Protein AF-A0A6U4L734-F1 (afdb_monomer_lite)

Radius of gyration: 19.61 Å; chains: 1; bounding box: 77×32×52 Å

Sequence (126 aa):
GASGEAACPGTPPRGGAWLSSPGLRALLHFDSSANLFLQLRGRKRFVLAGAAAWARLRLYPALHPAARQARLDVAALLRSAAGPPRADPGGELALSAPVELLPGLDVRHAESREPEPSPQPGPTSR

pLDDT: mean 70.92, std 19.09, range [33.41, 96.25]

Organism: NCBI:txid124430

InterPro domains:
  IPR014710 RmlC-like jelly roll fold [G3DSA:2.60.120.10] (8-92)
  IPR041667 Cupin-like domain 8 [PF13621] (12-61)

Structure (mmCIF, N/CA/C/O backbone):
data_AF-A0A6U4L734-F1
#
_entry.id   AF-A0A6U4L734-F1
#
loop_
_atom_site.group_PDB
_atom_site.id
_atom_site.type_symbol
_atom_site.label_atom_id
_atom_site.label_alt_id
_atom_site.label_comp_id
_atom_site.label_asym_id
_atom_site.label_entity_id
_atom_site.label_seq_id
_atom_site.pdbx_PDB_ins_code
_atom_site.Cartn_x
_atom_site.Cartn_y
_atom_site.Cartn_z
_atom_site.occupancy
_atom_site.B_iso_or_equiv
_atom_site.auth_seq_id
_atom_site.auth_comp_id
_atom_site.auth_asym_id
_atom_site.auth_atom_id
_atom_site.pdbx_PDB_model_num
ATOM 1 N N . GLY A 1 1 ? 42.070 -15.489 13.914 1.00 35.91 1 GLY A N 1
ATOM 2 C CA . GLY A 1 1 ? 41.450 -14.165 13.753 1.00 35.91 1 GLY A CA 1
ATOM 3 C C . GLY A 1 1 ? 40.046 -14.369 13.248 1.00 35.91 1 GLY A C 1
ATOM 4 O O . GLY A 1 1 ? 39.900 -14.882 12.151 1.00 35.91 1 GLY A O 1
ATOM 5 N N . ALA A 1 2 ? 39.044 -14.069 14.069 1.00 38.72 2 ALA A N 1
ATOM 6 C CA . ALA A 1 2 ? 37.647 -14.045 13.657 1.00 38.72 2 ALA A CA 1
ATOM 7 C C . ALA A 1 2 ? 37.260 -12.573 13.510 1.00 38.72 2 ALA A C 1
ATOM 9 O O . ALA A 1 2 ? 37.172 -11.850 14.502 1.00 38.72 2 ALA A O 1
ATOM 10 N N . SER A 1 3 ? 37.121 -12.119 12.270 1.00 43.47 3 SER A N 1
ATOM 11 C CA . SER A 1 3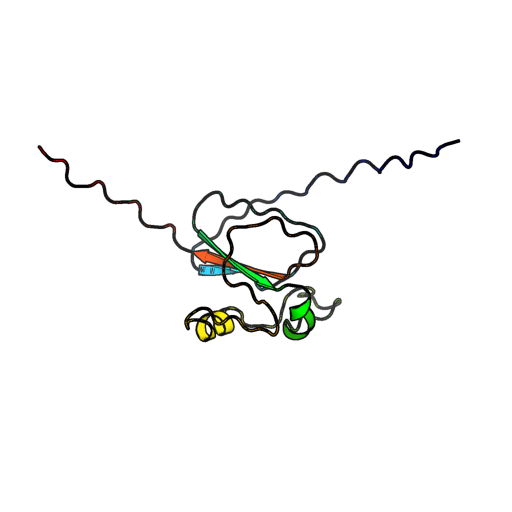 ? 36.613 -10.788 11.961 1.00 43.47 3 SER A CA 1
ATOM 12 C C . SER A 1 3 ? 35.105 -10.818 12.188 1.00 43.47 3 SER A C 1
ATOM 14 O O . SER A 1 3 ? 34.350 -11.254 11.326 1.00 43.47 3 SER A O 1
ATOM 16 N N . GLY A 1 4 ? 34.678 -10.436 13.391 1.00 41.16 4 GLY A N 1
ATOM 17 C CA . GLY A 1 4 ? 33.284 -10.120 13.664 1.00 41.16 4 GLY A CA 1
ATOM 18 C C . GLY A 1 4 ? 32.917 -8.871 12.876 1.00 41.16 4 GLY A C 1
ATOM 19 O O . GLY A 1 4 ? 33.350 -7.772 13.218 1.00 41.16 4 GLY A O 1
ATOM 20 N N . GLU A 1 5 ? 32.168 -9.051 11.795 1.00 45.91 5 GLU A N 1
ATOM 21 C CA . GLU A 1 5 ? 31.581 -7.962 11.026 1.00 45.91 5 GLU A CA 1
ATOM 22 C C . GLU A 1 5 ? 30.516 -7.302 11.910 1.00 45.91 5 GLU A C 1
ATOM 24 O O . GLU A 1 5 ? 29.400 -7.796 12.075 1.00 45.91 5 GLU A O 1
ATOM 29 N N . ALA A 1 6 ? 30.908 -6.229 12.596 1.00 52.97 6 ALA A N 1
ATOM 30 C CA . ALA A 1 6 ? 29.996 -5.425 13.385 1.00 52.97 6 ALA A CA 1
ATOM 31 C C . ALA A 1 6 ? 28.973 -4.795 12.431 1.00 52.97 6 ALA A C 1
ATOM 33 O O . ALA A 1 6 ? 29.315 -3.916 11.639 1.00 52.97 6 ALA A O 1
ATOM 34 N N . ALA A 1 7 ? 27.724 -5.262 12.498 1.00 55.25 7 ALA A N 1
ATOM 35 C CA . ALA A 1 7 ? 26.603 -4.641 11.811 1.00 55.25 7 ALA A CA 1
ATOM 36 C C . ALA A 1 7 ? 26.598 -3.136 12.122 1.00 55.25 7 ALA A C 1
ATOM 38 O O . ALA A 1 7 ? 26.588 -2.737 13.290 1.00 55.25 7 ALA A O 1
ATOM 39 N N . CYS A 1 8 ? 26.635 -2.298 11.082 1.00 52.47 8 CYS A N 1
ATOM 40 C CA . CYS A 1 8 ? 26.505 -0.855 11.243 1.00 52.47 8 CYS A CA 1
ATOM 41 C C . CYS A 1 8 ? 25.243 -0.545 12.071 1.00 52.47 8 CYS A C 1
ATOM 43 O O . CYS A 1 8 ? 24.203 -1.161 11.815 1.00 52.47 8 CYS A O 1
ATOM 45 N N . PRO A 1 9 ? 25.293 0.389 13.043 1.00 54.84 9 PRO A N 1
ATOM 46 C CA . PRO A 1 9 ? 24.130 0.736 13.852 1.00 54.84 9 PRO A CA 1
ATOM 47 C C . PRO A 1 9 ? 22.961 1.111 12.936 1.00 54.84 9 PRO A C 1
ATOM 49 O O . PRO A 1 9 ? 23.049 2.040 12.129 1.00 54.84 9 PRO A O 1
ATOM 52 N N . GLY A 1 10 ? 21.897 0.309 13.025 1.00 65.88 10 GLY A N 1
ATOM 53 C CA . GLY A 1 10 ? 20.744 0.369 12.137 1.00 65.88 10 GLY A CA 1
ATOM 54 C C . GLY A 1 10 ? 20.116 1.755 12.149 1.00 65.88 10 GLY A C 1
ATOM 55 O O . GLY A 1 10 ? 19.918 2.355 13.205 1.00 65.88 10 GLY A O 1
ATOM 56 N N . THR A 1 11 ? 19.812 2.280 10.963 1.00 66.88 11 THR A N 1
ATOM 57 C CA . THR A 1 11 ? 19.075 3.539 10.827 1.00 66.88 11 THR A CA 1
ATOM 58 C C . THR A 1 11 ? 17.797 3.467 11.671 1.00 66.88 11 THR A C 1
ATOM 60 O O . THR A 1 11 ? 17.059 2.486 11.538 1.00 66.88 11 THR A O 1
ATOM 63 N N . PRO A 1 12 ? 17.512 4.462 12.533 1.00 74.06 12 PRO A N 1
ATOM 64 C CA . PRO A 1 12 ? 16.310 4.433 13.353 1.00 74.06 12 PRO A CA 1
ATOM 65 C C . PRO A 1 12 ? 15.062 4.370 12.459 1.00 74.06 12 PRO A C 1
ATOM 67 O O . PRO A 1 12 ? 15.045 4.977 11.379 1.00 74.06 12 PRO A O 1
ATOM 70 N N . PRO A 1 13 ? 14.009 3.646 12.879 1.00 74.50 13 PRO A N 1
ATOM 71 C CA . PRO A 1 13 ? 12.792 3.537 12.093 1.00 74.50 13 PRO A CA 1
ATOM 72 C C . PRO A 1 13 ? 12.177 4.924 11.889 1.00 74.50 13 PRO A C 1
ATOM 74 O O . PRO A 1 13 ? 12.055 5.720 12.821 1.00 74.50 13 PRO A O 1
ATOM 77 N N . ARG A 1 14 ? 11.774 5.218 10.652 1.00 82.06 14 ARG A N 1
ATOM 78 C CA . ARG A 1 14 ? 11.034 6.443 10.339 1.00 82.06 14 ARG A CA 1
ATOM 79 C C . ARG A 1 14 ? 9.561 6.222 10.669 1.00 82.06 14 ARG A C 1
ATOM 81 O O . ARG A 1 14 ? 8.936 5.326 10.109 1.00 82.06 14 ARG A O 1
ATOM 88 N N . GLY A 1 15 ? 9.022 7.032 11.576 1.00 86.25 15 GLY A N 1
ATOM 89 C CA . GLY A 1 15 ? 7.608 7.020 11.953 1.00 86.25 15 GLY A CA 1
ATOM 90 C C . GLY A 1 15 ? 6.816 8.135 11.271 1.00 86.25 15 GLY A C 1
ATOM 91 O O . GLY A 1 15 ? 7.350 9.206 10.990 1.00 86.25 15 GLY A O 1
ATOM 92 N N . GLY A 1 16 ? 5.531 7.885 11.033 1.00 88.50 16 GLY A N 1
ATOM 93 C CA . GLY A 1 16 ? 4.568 8.880 10.573 1.00 88.50 16 GLY A CA 1
ATOM 94 C C . GLY A 1 16 ? 3.220 8.677 11.258 1.00 88.50 16 GLY A C 1
ATOM 95 O O . GLY A 1 16 ? 2.911 7.579 11.722 1.00 88.50 16 GLY A O 1
ATOM 96 N N . ALA A 1 17 ? 2.423 9.741 11.330 1.00 89.44 17 ALA A N 1
ATOM 97 C CA . ALA A 1 17 ? 1.036 9.684 11.771 1.00 89.44 17 ALA A CA 1
ATOM 98 C C . ALA A 1 17 ? 0.131 10.121 10.618 1.00 89.44 17 ALA A C 1
ATOM 100 O O . ALA A 1 17 ? 0.431 11.085 9.914 1.00 89.44 17 ALA A O 1
ATOM 101 N N . TRP A 1 18 ? -0.982 9.413 10.434 1.00 89.62 18 TRP A N 1
ATOM 102 C CA . TRP A 1 18 ? -1.944 9.692 9.373 1.00 89.62 18 TRP A CA 1
ATOM 103 C C . TRP A 1 18 ? -3.333 9.881 9.963 1.00 89.62 18 TRP A C 1
ATOM 105 O O . TRP A 1 18 ? -3.804 9.052 10.740 1.00 89.62 18 TRP A O 1
ATOM 115 N N . LEU A 1 19 ? -3.998 10.953 9.536 1.00 91.81 19 LEU A N 1
ATOM 116 C CA . LEU A 1 19 ? -5.393 11.238 9.839 1.00 91.81 19 LEU A CA 1
ATOM 117 C C . LEU A 1 19 ? -6.171 11.318 8.525 1.00 91.81 19 LEU A C 1
ATOM 119 O O . LEU A 1 19 ? -5.728 11.952 7.571 1.00 91.81 19 LEU A O 1
ATOM 123 N N . SER A 1 20 ? -7.319 10.650 8.459 1.00 89.56 20 SER A N 1
ATOM 124 C CA . SER A 1 20 ? -8.138 10.584 7.247 1.00 89.56 20 SER A CA 1
ATOM 125 C C . SER A 1 20 ? -9.617 10.519 7.585 1.00 89.56 20 SER A C 1
ATOM 127 O O . SER A 1 20 ? -9.981 9.886 8.576 1.00 89.56 20 SER A O 1
ATOM 129 N N . SER A 1 21 ? -10.451 11.073 6.707 1.00 91.81 21 SER A N 1
ATOM 130 C CA . SER A 1 21 ? -11.900 10.865 6.755 1.00 91.81 21 SER A CA 1
ATOM 131 C C . SER A 1 21 ? -12.296 9.510 6.140 1.00 91.81 21 SER A C 1
ATOM 133 O O . SER A 1 21 ? -11.549 8.970 5.312 1.00 91.81 21 SER A O 1
ATOM 135 N N . PRO A 1 22 ? -13.457 8.952 6.519 1.00 87.94 22 PRO A N 1
ATOM 136 C CA . PRO A 1 22 ? -14.052 7.790 5.862 1.00 87.94 22 PRO A CA 1
ATOM 137 C C . PRO A 1 22 ? -14.145 7.976 4.340 1.00 87.94 22 PRO A C 1
ATOM 139 O O . PRO A 1 22 ? -14.394 9.073 3.846 1.00 87.94 22 PRO A O 1
ATOM 142 N N . GLY A 1 23 ? -13.892 6.907 3.583 1.00 82.94 23 GLY A N 1
ATOM 143 C CA . GLY A 1 23 ? -13.884 6.923 2.117 1.00 82.94 23 GLY A CA 1
ATOM 144 C C . GLY A 1 23 ? -12.557 7.348 1.476 1.00 82.94 23 GLY A C 1
ATOM 145 O O . GLY A 1 23 ? -12.383 7.137 0.275 1.00 82.94 23 GLY A O 1
ATOM 146 N N . LEU A 1 24 ? -11.591 7.879 2.242 1.00 88.19 24 LEU A N 1
ATOM 147 C CA . LEU A 1 24 ? -10.259 8.174 1.706 1.00 88.19 24 LEU A CA 1
ATOM 148 C C . LEU A 1 24 ? -9.543 6.879 1.292 1.00 88.19 24 LEU A C 1
ATOM 150 O O . LEU A 1 24 ? -9.518 5.893 2.036 1.00 88.19 24 LEU A O 1
ATOM 154 N N . ARG A 1 25 ? -8.922 6.904 0.109 1.00 88.19 25 ARG A N 1
ATOM 155 C CA . ARG A 1 25 ? -8.212 5.768 -0.485 1.00 88.19 25 ARG A CA 1
ATOM 156 C C . ARG A 1 25 ? -6.792 6.149 -0.876 1.00 88.19 25 ARG A C 1
ATOM 158 O O . ARG A 1 25 ? -6.586 7.122 -1.594 1.00 88.19 25 ARG A O 1
ATOM 165 N N . ALA A 1 26 ? -5.828 5.339 -0.454 1.00 89.50 26 ALA A N 1
ATOM 166 C CA . ALA A 1 26 ? -4.473 5.380 -0.994 1.00 89.50 26 ALA A CA 1
ATOM 167 C C . ALA A 1 26 ? -4.387 4.478 -2.231 1.00 89.50 26 ALA A C 1
ATOM 169 O O . ALA A 1 26 ? -4.902 3.361 -2.207 1.00 89.50 26 ALA A O 1
ATOM 170 N N . LEU A 1 27 ? -3.730 4.924 -3.304 1.00 90.88 27 LEU A N 1
ATOM 171 C CA . LEU A 1 27 ? -3.478 4.068 -4.468 1.00 90.88 27 LEU A CA 1
ATOM 172 C C . LEU A 1 27 ? -2.628 2.854 -4.073 1.00 90.88 27 LEU A C 1
ATOM 174 O O . LEU A 1 27 ? -1.837 2.927 -3.135 1.00 90.88 27 LEU A O 1
ATOM 178 N N . LEU A 1 28 ? -2.802 1.739 -4.780 1.00 90.31 28 LEU A N 1
ATOM 179 C CA . LEU A 1 28 ? -2.004 0.532 -4.572 1.00 90.31 28 LEU A CA 1
ATOM 180 C C . LEU A 1 28 ? -0.540 0.831 -4.913 1.00 90.31 28 LEU A C 1
ATOM 182 O O . LEU A 1 28 ? -0.255 1.234 -6.036 1.00 90.31 28 LEU A O 1
ATOM 186 N N . HIS A 1 29 ? 0.371 0.686 -3.956 1.00 92.06 29 HIS A N 1
ATOM 187 C CA . HIS A 1 29 ? 1.791 1.003 -4.139 1.00 92.06 29 HIS A CA 1
ATOM 188 C C . HIS A 1 29 ? 2.684 0.146 -3.249 1.00 92.06 29 HIS A C 1
ATOM 190 O O . HIS A 1 29 ? 2.205 -0.429 -2.278 1.00 92.06 29 HIS A O 1
ATOM 196 N N . PHE A 1 30 ? 3.973 0.074 -3.567 1.00 91.12 30 PHE A N 1
ATOM 197 C CA . PHE A 1 30 ? 4.965 -0.563 -2.703 1.00 91.12 30 PHE A CA 1
ATOM 198 C C . PHE A 1 30 ? 5.939 0.465 -2.137 1.00 91.12 30 PHE A C 1
ATOM 200 O O . PHE A 1 30 ? 6.203 1.508 -2.744 1.00 91.12 30 PHE A O 1
ATOM 207 N N . ASP A 1 31 ? 6.512 0.134 -0.988 1.00 87.69 31 ASP A N 1
ATOM 208 C CA . ASP A 1 31 ? 7.531 0.941 -0.335 1.00 87.69 31 ASP A CA 1
ATOM 209 C C . ASP A 1 31 ? 8.911 0.313 -0.487 1.00 87.69 31 ASP A C 1
ATOM 211 O O . ASP A 1 31 ? 9.065 -0.900 -0.601 1.00 87.69 31 ASP A O 1
ATOM 215 N N . SER A 1 32 ? 9.943 1.153 -0.472 1.00 85.06 32 SER A N 1
ATOM 216 C CA . SER A 1 32 ? 11.340 0.711 -0.568 1.00 85.06 32 SER A CA 1
ATOM 217 C C . SER A 1 32 ? 11.893 0.157 0.750 1.00 85.06 32 SER A C 1
ATOM 219 O O . SER A 1 32 ? 13.066 -0.195 0.822 1.00 85.06 32 SER A O 1
ATOM 221 N N . SER A 1 33 ? 11.078 0.120 1.803 1.00 82.19 33 SER A N 1
ATOM 222 C CA . SER A 1 33 ? 11.440 -0.371 3.128 1.00 82.19 33 SER A CA 1
ATOM 223 C C . SER A 1 33 ? 10.294 -1.178 3.727 1.00 82.19 33 SER A C 1
ATOM 225 O O . SER A 1 33 ? 9.126 -0.964 3.390 1.00 82.19 33 SER A O 1
ATOM 227 N N . ALA A 1 34 ? 10.623 -2.068 4.662 1.00 82.12 34 ALA A N 1
ATOM 228 C CA . ALA A 1 34 ? 9.623 -2.701 5.512 1.00 82.12 34 ALA A CA 1
ATOM 229 C C . ALA A 1 34 ? 8.825 -1.634 6.279 1.00 82.12 34 ALA A C 1
ATOM 231 O O . ALA A 1 34 ? 9.354 -0.577 6.635 1.00 82.12 34 ALA A O 1
ATOM 232 N N . ASN A 1 35 ? 7.542 -1.904 6.512 1.00 82.06 35 ASN A N 1
ATOM 233 C CA . ASN A 1 35 ? 6.635 -0.975 7.170 1.00 82.06 35 ASN A CA 1
ATOM 234 C C . ASN A 1 35 ? 5.762 -1.701 8.191 1.00 82.06 35 ASN A C 1
ATOM 236 O O . ASN A 1 35 ? 5.149 -2.714 7.871 1.00 82.06 35 ASN A O 1
ATOM 240 N N . LEU A 1 36 ? 5.629 -1.114 9.379 1.00 84.00 36 LEU A N 1
ATOM 241 C CA . LEU A 1 36 ? 4.644 -1.508 10.382 1.00 84.00 36 LEU A CA 1
ATOM 242 C C . LEU A 1 36 ? 3.510 -0.476 10.387 1.00 84.00 36 LEU A C 1
ATOM 244 O O . LEU A 1 36 ? 3.769 0.724 10.472 1.00 84.00 36 LEU A O 1
ATOM 248 N N . PHE A 1 37 ? 2.258 -0.930 10.296 1.00 85.44 37 PHE A N 1
ATOM 249 C CA . PHE A 1 37 ? 1.088 -0.054 10.365 1.00 85.44 37 PHE A CA 1
ATOM 250 C C . PHE A 1 37 ? 0.295 -0.322 11.643 1.00 85.44 37 PHE A C 1
ATOM 252 O O . PHE A 1 37 ? -0.219 -1.420 11.838 1.00 85.44 37 PHE A O 1
ATOM 259 N N . LEU A 1 38 ? 0.156 0.705 12.482 1.00 86.12 38 LEU A N 1
ATOM 260 C CA . LEU A 1 38 ? -0.634 0.652 13.708 1.00 86.12 38 LEU A CA 1
ATOM 261 C C . LEU A 1 38 ? -1.916 1.478 13.542 1.00 86.12 38 LEU A C 1
ATOM 263 O O . LEU A 1 38 ? -1.865 2.697 13.377 1.00 86.12 38 LEU A O 1
ATOM 267 N N . GLN A 1 39 ? -3.076 0.820 13.596 1.00 87.25 39 GLN A N 1
ATOM 268 C CA . GLN A 1 39 ? -4.374 1.497 13.560 1.00 87.25 39 GLN A CA 1
ATOM 269 C C . GLN A 1 39 ? -4.770 1.948 14.969 1.00 87.25 39 GLN A C 1
ATOM 271 O O . GLN A 1 39 ? -5.096 1.119 15.812 1.00 87.25 39 GLN A O 1
ATOM 276 N N . LEU A 1 40 ? -4.788 3.261 15.211 1.00 87.25 40 LEU A N 1
ATOM 277 C CA . LEU A 1 40 ? -5.167 3.815 16.519 1.00 87.25 40 LEU A CA 1
ATOM 278 C C . LEU A 1 40 ? -6.687 3.980 16.688 1.00 87.25 40 LEU A C 1
ATOM 280 O O . LEU A 1 40 ? -7.217 3.738 17.767 1.00 87.25 40 LEU A O 1
ATOM 284 N N . ARG A 1 41 ? -7.405 4.409 15.637 1.00 87.06 41 ARG A N 1
ATOM 285 C CA . ARG A 1 41 ? -8.863 4.647 15.679 1.00 87.06 41 ARG A CA 1
ATOM 286 C C . ARG A 1 41 ? -9.522 4.486 14.311 1.00 87.06 41 ARG A C 1
ATOM 288 O O . ARG A 1 41 ? -8.960 4.938 13.322 1.00 87.06 41 ARG A O 1
ATOM 295 N N . GLY A 1 42 ? -10.731 3.926 14.258 1.00 86.94 42 GLY A N 1
ATOM 296 C CA . GLY A 1 42 ? -11.470 3.696 13.009 1.00 86.94 42 GLY A CA 1
ATOM 297 C C . GLY A 1 42 ? -11.068 2.389 12.325 1.00 86.94 42 GLY A C 1
ATOM 298 O O . GLY A 1 42 ? -10.376 1.561 12.917 1.00 86.94 42 GLY A O 1
ATOM 299 N N . ARG A 1 43 ? -11.516 2.186 11.083 1.00 84.50 43 ARG A N 1
ATOM 300 C CA . ARG A 1 43 ? -11.259 0.953 10.325 1.00 84.50 43 ARG A CA 1
ATOM 301 C C . ARG A 1 43 ? -10.516 1.263 9.038 1.00 84.50 43 ARG A C 1
ATOM 303 O O . ARG A 1 43 ? -10.809 2.250 8.367 1.00 84.50 43 ARG A O 1
ATOM 310 N N . LYS A 1 44 ? -9.594 0.381 8.662 1.00 82.19 44 LYS A N 1
ATOM 311 C CA . LYS A 1 44 ? -8.904 0.450 7.376 1.00 82.19 44 LYS A CA 1
ATOM 312 C C . LYS A 1 44 ? -8.930 -0.914 6.707 1.00 82.19 44 LYS A C 1
ATOM 314 O O . LYS A 1 44 ? -8.578 -1.910 7.332 1.00 82.19 44 LYS A O 1
ATOM 319 N N . ARG A 1 45 ? -9.375 -0.975 5.453 1.00 82.56 45 ARG A N 1
ATOM 320 C CA . ARG A 1 45 ? -9.266 -2.180 4.624 1.00 82.56 45 ARG A CA 1
ATOM 321 C C . ARG A 1 45 ? -7.952 -2.112 3.864 1.00 82.56 45 ARG A C 1
ATOM 323 O O . ARG A 1 45 ? -7.764 -1.187 3.077 1.00 82.56 45 ARG A O 1
ATOM 330 N N . PHE A 1 46 ? -7.092 -3.102 4.073 1.00 82.69 46 PHE A N 1
ATOM 331 C CA . PHE A 1 46 ? -5.891 -3.298 3.272 1.00 82.69 46 PHE A CA 1
ATOM 332 C C . PHE A 1 46 ? -6.134 -4.334 2.174 1.00 82.69 46 PHE A C 1
ATOM 334 O O . PHE A 1 46 ? -6.810 -5.339 2.396 1.00 82.69 46 PHE A O 1
ATOM 341 N N . VAL A 1 47 ? -5.584 -4.075 0.991 1.00 82.44 47 VAL A N 1
ATOM 342 C CA . VAL A 1 47 ? -5.421 -5.074 -0.071 1.00 82.44 47 VAL A CA 1
ATOM 343 C C . VAL A 1 47 ? -3.932 -5.222 -0.296 1.00 82.44 47 VAL A C 1
ATOM 345 O O . VAL A 1 47 ? -3.264 -4.217 -0.556 1.00 82.44 47 VAL A O 1
ATOM 348 N N . LEU A 1 48 ? -3.442 -6.450 -0.164 1.00 82.25 48 LEU A N 1
ATOM 349 C CA . LEU A 1 48 ? -2.040 -6.792 -0.334 1.00 82.25 48 LEU A CA 1
ATOM 350 C C . LEU A 1 48 ? -1.895 -7.660 -1.578 1.00 82.25 48 LEU A C 1
ATOM 352 O O . LEU A 1 48 ? -2.725 -8.528 -1.851 1.00 82.25 48 LEU A O 1
ATOM 356 N N . ALA A 1 49 ? -0.850 -7.390 -2.346 1.00 80.62 49 ALA A N 1
ATOM 357 C CA . ALA A 1 49 ? -0.477 -8.187 -3.497 1.00 80.62 49 ALA A CA 1
ATOM 358 C C . ALA A 1 49 ? 0.973 -8.630 -3.324 1.00 80.62 49 ALA A C 1
ATOM 360 O O . ALA A 1 49 ? 1.867 -7.785 -3.235 1.00 80.62 49 ALA A O 1
ATOM 361 N N . GLY A 1 50 ? 1.176 -9.947 -3.289 1.00 79.88 50 GLY A N 1
ATOM 362 C CA . GLY A 1 50 ? 2.508 -10.531 -3.212 1.00 79.88 50 GLY A CA 1
ATOM 363 C C . GLY A 1 50 ? 3.282 -10.386 -4.524 1.00 79.88 50 GLY A C 1
ATOM 364 O O . GLY A 1 50 ? 2.731 -10.037 -5.576 1.00 79.88 50 GLY A O 1
ATOM 365 N N . ALA A 1 51 ? 4.571 -10.724 -4.484 1.00 78.94 51 ALA A N 1
ATOM 366 C CA . ALA A 1 51 ? 5.491 -10.578 -5.614 1.00 78.94 51 ALA A CA 1
ATOM 367 C C . ALA A 1 51 ? 5.019 -11.277 -6.908 1.00 78.94 51 ALA A C 1
ATOM 369 O O . ALA A 1 51 ? 5.245 -10.765 -8.004 1.00 78.94 51 ALA A O 1
ATOM 370 N N . ALA A 1 52 ? 4.298 -12.400 -6.808 1.00 80.75 52 ALA A N 1
ATOM 371 C CA . ALA A 1 52 ? 3.750 -13.107 -7.971 1.00 80.75 52 ALA A CA 1
ATOM 372 C C . ALA A 1 52 ? 2.760 -12.253 -8.793 1.00 80.75 52 ALA A C 1
ATOM 374 O O . ALA A 1 52 ? 2.611 -12.443 -10.000 1.00 80.75 52 ALA A O 1
ATOM 375 N N . ALA A 1 53 ? 2.106 -11.272 -8.167 1.00 79.56 53 ALA A N 1
ATOM 376 C CA . ALA A 1 53 ? 1.176 -10.375 -8.840 1.00 79.56 53 ALA A CA 1
ATOM 377 C C . ALA A 1 53 ? 1.870 -9.192 -9.541 1.00 79.56 53 ALA A C 1
ATOM 379 O O . ALA A 1 53 ? 1.204 -8.467 -10.280 1.00 79.56 53 ALA A O 1
ATOM 380 N N . TRP A 1 54 ? 3.185 -8.995 -9.372 1.00 82.56 54 TRP A N 1
ATOM 381 C CA . TRP A 1 54 ? 3.910 -7.788 -9.798 1.00 82.56 54 TRP A CA 1
ATOM 382 C C . TRP A 1 54 ? 3.649 -7.377 -11.252 1.00 82.56 54 TRP A C 1
ATOM 384 O O . TRP A 1 54 ? 3.304 -6.228 -11.537 1.00 82.56 54 TRP A O 1
ATOM 394 N N . ALA A 1 55 ? 3.716 -8.335 -12.182 1.00 84.56 55 ALA A N 1
ATOM 395 C CA . ALA A 1 55 ? 3.466 -8.087 -13.603 1.00 84.56 55 ALA A CA 1
ATOM 396 C C . ALA A 1 55 ? 2.018 -7.633 -13.894 1.00 84.56 55 ALA A C 1
ATOM 398 O O . ALA A 1 55 ? 1.774 -6.866 -14.832 1.00 84.56 55 ALA A O 1
ATOM 399 N N . ARG A 1 56 ? 1.053 -8.075 -13.076 1.00 83.94 56 ARG A N 1
ATOM 400 C CA . ARG A 1 56 ? -0.382 -7.760 -13.195 1.00 83.94 56 ARG A CA 1
ATOM 401 C C . ARG A 1 56 ? -0.734 -6.403 -12.582 1.00 83.94 56 ARG A C 1
ATOM 403 O O . ARG A 1 56 ? -1.745 -5.822 -12.963 1.00 83.94 56 ARG A O 1
ATOM 410 N N . LEU A 1 57 ? 0.106 -5.868 -11.693 1.00 84.12 57 LEU A N 1
ATOM 411 C CA . LEU A 1 57 ? -0.115 -4.575 -11.033 1.00 84.12 57 LEU A CA 1
ATOM 412 C C . LEU A 1 57 ? 0.091 -3.371 -11.955 1.00 84.12 57 LEU A C 1
ATOM 414 O O . LEU A 1 57 ? -0.395 -2.281 -11.652 1.00 84.12 57 LEU A O 1
ATOM 418 N N . ARG A 1 58 ? 0.783 -3.559 -13.089 1.00 90.62 58 ARG A N 1
ATOM 419 C CA . ARG A 1 58 ? 1.020 -2.508 -14.095 1.00 90.62 58 ARG A CA 1
ATOM 420 C C . ARG A 1 58 ? 1.540 -1.217 -13.445 1.00 90.62 58 ARG A C 1
ATOM 422 O O . ARG A 1 58 ? 0.946 -0.154 -13.616 1.00 90.62 58 ARG A O 1
ATOM 429 N N . LEU A 1 59 ? 2.609 -1.325 -12.656 1.00 91.38 59 LEU A N 1
ATOM 430 C CA . LEU A 1 59 ? 3.216 -0.174 -11.987 1.00 91.38 59 LEU A CA 1
ATOM 431 C C . LEU A 1 59 ? 3.692 0.869 -13.007 1.00 91.38 59 LEU A C 1
ATOM 433 O O . LEU A 1 59 ? 4.058 0.530 -14.137 1.00 91.38 59 LEU A O 1
ATOM 437 N N . TYR A 1 60 ? 3.706 2.139 -12.611 1.00 95.19 60 TYR A N 1
ATOM 438 C CA . TYR A 1 60 ? 4.351 3.169 -13.420 1.00 95.19 60 TYR A CA 1
ATOM 439 C C . TYR A 1 60 ? 5.866 2.918 -13.556 1.00 95.19 60 TYR A C 1
ATOM 441 O O . TYR A 1 60 ? 6.480 2.402 -12.615 1.00 95.19 60 TYR A O 1
ATOM 449 N N . PRO A 1 61 ? 6.489 3.313 -14.687 1.00 94.50 61 PRO A N 1
ATOM 450 C CA . PRO A 1 61 ? 7.940 3.247 -14.859 1.00 94.50 61 PRO A CA 1
ATOM 451 C C . PRO A 1 61 ? 8.695 3.988 -13.750 1.00 94.50 61 PRO A C 1
ATOM 453 O O . PRO A 1 61 ? 8.190 4.962 -13.195 1.00 94.50 61 PRO A O 1
ATOM 456 N N . ALA A 1 62 ? 9.933 3.577 -13.474 1.00 93.25 62 ALA A N 1
ATOM 457 C CA . ALA A 1 62 ? 10.728 4.107 -12.361 1.00 93.25 62 ALA A CA 1
ATOM 458 C C . ALA A 1 62 ? 10.975 5.628 -12.418 1.00 93.25 62 ALA A C 1
ATOM 460 O O . ALA A 1 62 ? 11.099 6.258 -11.374 1.00 93.25 62 ALA A O 1
ATOM 461 N N . LEU A 1 63 ? 11.017 6.217 -13.619 1.00 95.31 63 LEU A N 1
ATOM 462 C CA . LEU A 1 63 ? 11.222 7.659 -13.820 1.00 95.31 63 LEU A CA 1
ATOM 463 C C . LEU A 1 63 ? 9.917 8.475 -13.815 1.00 95.31 63 LEU A C 1
ATOM 465 O O . LEU A 1 63 ? 9.947 9.694 -13.953 1.00 95.31 63 LEU A O 1
ATOM 469 N N . HIS A 1 64 ? 8.762 7.822 -13.695 1.00 96.25 64 HIS A N 1
ATOM 470 C CA . HIS A 1 64 ? 7.472 8.502 -13.670 1.00 96.25 64 HIS A CA 1
ATOM 471 C C . HIS A 1 64 ? 7.216 9.137 -12.287 1.00 96.25 64 HIS A C 1
ATOM 473 O O . HIS A 1 64 ? 7.565 8.527 -11.277 1.00 96.25 64 HIS A O 1
ATOM 479 N N . PRO A 1 65 ? 6.526 10.290 -12.180 1.00 96.00 65 PRO A N 1
ATOM 480 C CA . PRO A 1 65 ? 6.208 10.906 -10.882 1.00 96.00 65 PRO A CA 1
ATOM 481 C C . PRO A 1 65 ? 5.419 9.994 -9.929 1.00 96.00 65 PRO A C 1
ATOM 483 O O . PRO A 1 65 ? 5.584 10.047 -8.715 1.00 96.00 65 PRO A O 1
ATOM 486 N N . ALA A 1 66 ? 4.581 9.122 -10.490 1.00 94.69 66 ALA A N 1
ATOM 487 C CA . A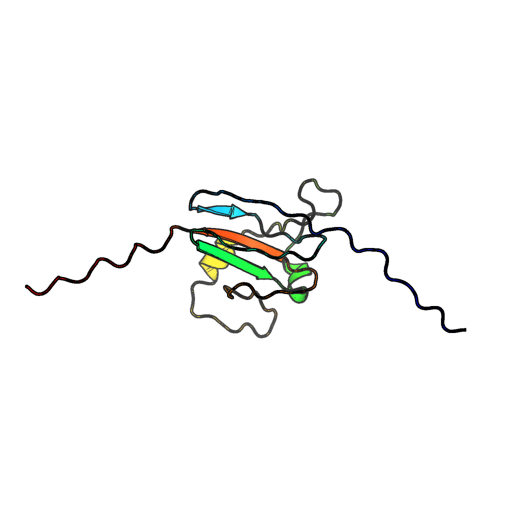LA A 1 66 ? 3.832 8.094 -9.765 1.00 94.69 66 ALA A CA 1
ATOM 488 C C . ALA A 1 66 ? 4.562 6.736 -9.699 1.00 94.69 66 ALA A C 1
ATOM 490 O O . ALA A 1 66 ? 3.918 5.693 -9.569 1.00 94.69 66 ALA A O 1
ATOM 491 N N . ALA A 1 67 ? 5.892 6.713 -9.841 1.00 93.56 67 ALA A N 1
ATOM 492 C CA . ALA A 1 67 ? 6.682 5.496 -9.694 1.00 93.56 67 ALA A CA 1
ATOM 493 C C . ALA A 1 67 ? 6.304 4.758 -8.402 1.00 93.56 67 ALA A C 1
ATOM 495 O O . ALA A 1 67 ? 6.056 5.374 -7.361 1.00 93.56 67 ALA A O 1
ATOM 496 N N . ARG A 1 68 ? 6.287 3.422 -8.483 1.00 92.94 68 ARG A N 1
ATOM 497 C CA . ARG A 1 68 ? 5.858 2.496 -7.417 1.00 92.94 68 ARG A CA 1
ATOM 498 C C . ARG A 1 68 ? 4.354 2.424 -7.158 1.00 92.94 68 ARG A C 1
ATOM 500 O O . ARG A 1 68 ? 3.937 1.568 -6.385 1.00 92.94 68 ARG A O 1
ATOM 507 N N . GLN A 1 69 ? 3.540 3.244 -7.821 1.00 94.25 69 GLN A N 1
ATOM 508 C CA . GLN A 1 69 ? 2.083 3.117 -7.793 1.00 94.25 69 GLN A CA 1
ATOM 509 C C . GLN A 1 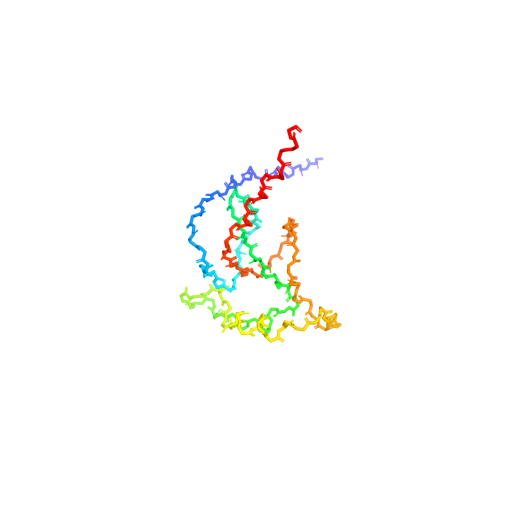69 ? 1.595 2.223 -8.939 1.00 94.25 69 GLN A C 1
ATOM 511 O O . GLN A 1 69 ? 2.109 2.278 -10.059 1.00 94.25 69 GLN A O 1
ATOM 516 N N . ALA A 1 70 ? 0.589 1.403 -8.658 1.00 91.69 70 ALA A N 1
ATOM 517 C CA . ALA A 1 70 ? -0.127 0.601 -9.633 1.00 91.69 70 ALA A CA 1
ATOM 518 C C . ALA A 1 70 ? -1.094 1.466 -10.438 1.00 91.69 70 ALA A C 1
ATOM 520 O O . ALA A 1 70 ? -1.742 2.369 -9.910 1.00 91.69 70 ALA A O 1
ATOM 521 N N . ARG A 1 71 ? -1.245 1.132 -11.720 1.00 90.69 71 ARG A N 1
ATOM 522 C CA . ARG A 1 71 ? -2.245 1.748 -12.608 1.00 90.69 71 ARG A CA 1
ATOM 523 C C . ARG A 1 71 ? -3.629 1.100 -12.488 1.00 90.69 71 ARG A C 1
ATOM 525 O O . ARG A 1 71 ? -4.544 1.468 -13.217 1.00 90.69 71 ARG A O 1
ATOM 532 N N . LEU A 1 72 ? -3.768 0.106 -11.61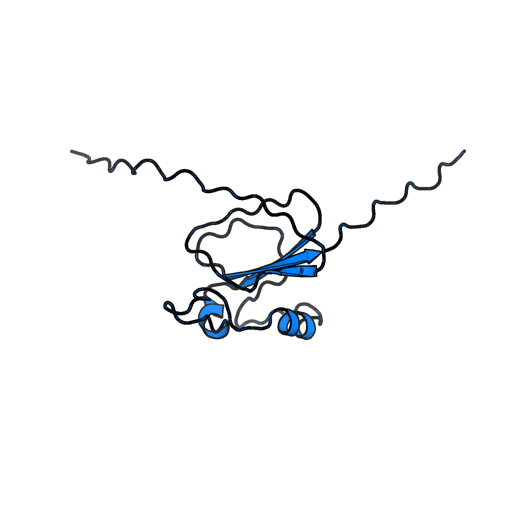4 1.00 84.94 72 LEU A N 1
ATOM 533 C CA . LEU A 1 72 ? -4.983 -0.677 -11.430 1.00 84.94 72 LEU A CA 1
ATOM 534 C C . LEU A 1 72 ? -6.030 0.084 -10.602 1.00 84.94 72 LEU A C 1
ATOM 536 O O . LEU A 1 72 ? -5.723 0.582 -9.518 1.00 84.94 72 LEU A O 1
ATOM 540 N N . ASP A 1 73 ? -7.288 0.081 -11.054 1.00 82.44 73 ASP A N 1
ATOM 541 C CA . ASP A 1 73 ? -8.423 0.479 -10.213 1.00 82.44 73 ASP A CA 1
ATOM 542 C C . ASP A 1 73 ? -8.779 -0.662 -9.246 1.00 82.44 73 ASP A C 1
ATOM 544 O O . ASP A 1 73 ? -9.556 -1.571 -9.551 1.00 82.44 73 ASP A O 1
ATOM 548 N N . VAL A 1 74 ? -8.203 -0.604 -8.045 1.00 80.19 74 VAL A N 1
ATOM 549 C CA . VAL A 1 74 ? -8.487 -1.57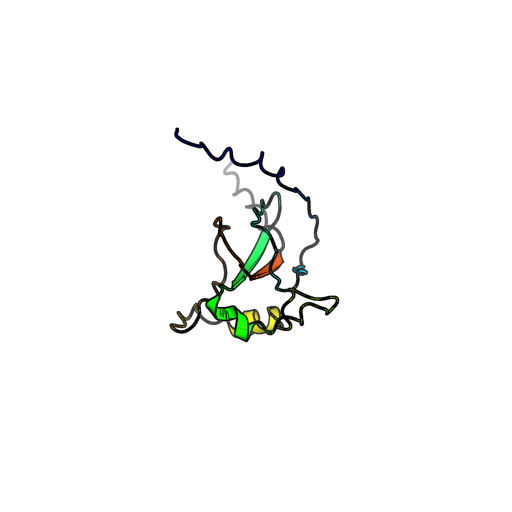3 -6.978 1.00 80.19 74 VAL A CA 1
ATOM 550 C C . VAL A 1 74 ? -9.955 -1.549 -6.569 1.00 80.19 74 VAL A C 1
ATOM 552 O O . VAL A 1 74 ? -10.507 -2.591 -6.232 1.00 80.19 74 VAL A O 1
ATOM 555 N N . ALA A 1 75 ? -10.630 -0.401 -6.623 1.00 75.25 75 ALA A N 1
ATOM 556 C CA . ALA A 1 75 ? -12.032 -0.345 -6.241 1.00 75.25 75 ALA A CA 1
ATOM 557 C C . ALA A 1 75 ? -12.903 -1.135 -7.227 1.00 75.25 75 ALA A C 1
ATOM 559 O O . ALA A 1 75 ? -13.820 -1.835 -6.798 1.00 75.25 75 ALA A O 1
ATOM 560 N N . ALA A 1 76 ? -12.601 -1.074 -8.527 1.00 73.19 76 ALA A N 1
ATOM 561 C CA . ALA A 1 76 ? -13.244 -1.927 -9.527 1.00 73.19 76 ALA A CA 1
ATOM 562 C C . ALA A 1 76 ? -12.965 -3.415 -9.284 1.00 73.19 76 ALA A C 1
ATOM 564 O O . ALA A 1 76 ? -13.891 -4.228 -9.354 1.00 73.19 76 ALA A O 1
ATOM 565 N N . LEU A 1 77 ? -11.724 -3.763 -8.932 1.00 72.50 77 LEU A N 1
ATOM 566 C CA . LEU A 1 77 ? -11.346 -5.137 -8.603 1.00 72.50 77 LEU A CA 1
ATOM 567 C C . LEU A 1 77 ? -12.141 -5.665 -7.401 1.00 72.50 77 LEU A C 1
ATOM 569 O O . LEU A 1 77 ? -12.730 -6.738 -7.471 1.00 72.50 77 LEU A O 1
ATOM 573 N N . LEU A 1 78 ? -12.227 -4.877 -6.327 1.00 72.69 78 LEU A N 1
ATOM 574 C CA . LEU A 1 78 ? -12.963 -5.232 -5.113 1.00 72.69 78 LEU A CA 1
ATOM 575 C C . LEU A 1 78 ? -14.467 -5.374 -5.351 1.00 72.69 78 LEU A C 1
ATOM 577 O O . LEU A 1 78 ? -15.085 -6.266 -4.776 1.00 72.69 78 LEU A O 1
ATOM 581 N N . ARG A 1 79 ? -15.058 -4.517 -6.196 1.00 71.25 79 ARG A N 1
ATOM 582 C CA . ARG A 1 79 ? -16.470 -4.638 -6.596 1.00 71.25 79 ARG A CA 1
ATOM 583 C C . ARG A 1 79 ? -16.721 -5.926 -7.378 1.00 71.25 79 ARG A C 1
ATOM 585 O O . ARG A 1 79 ? -17.734 -6.577 -7.159 1.00 71.25 79 ARG A O 1
ATOM 592 N N . SER A 1 80 ? -15.787 -6.305 -8.247 1.00 60.78 80 SER A N 1
ATOM 593 C CA . SER A 1 80 ? -15.883 -7.522 -9.065 1.00 60.78 80 SER A CA 1
ATOM 594 C C . SER A 1 80 ? -15.633 -8.799 -8.251 1.00 60.78 80 SER A C 1
ATOM 596 O O . SER A 1 80 ? -16.183 -9.850 -8.562 1.00 60.78 80 SER A O 1
ATOM 598 N N . ALA A 1 81 ? -14.831 -8.706 -7.188 1.00 58.66 81 ALA A N 1
ATOM 599 C CA . ALA A 1 81 ? -14.498 -9.809 -6.289 1.00 58.66 81 ALA A CA 1
ATOM 600 C C . ALA A 1 81 ? -15.542 -10.060 -5.184 1.00 58.66 81 ALA A C 1
ATOM 602 O O . ALA A 1 81 ? -15.361 -10.981 -4.398 1.00 58.66 81 ALA A O 1
ATOM 603 N N . ALA A 1 82 ? -16.630 -9.284 -5.109 1.00 51.97 82 ALA A N 1
ATOM 604 C CA . ALA A 1 82 ? -17.658 -9.384 -4.064 1.00 51.97 82 ALA A CA 1
ATOM 605 C C . ALA A 1 82 ? -18.545 -10.657 -4.124 1.00 51.97 82 ALA A C 1
ATOM 607 O O . ALA A 1 82 ? -19.586 -10.712 -3.471 1.00 51.97 82 ALA A O 1
ATOM 608 N N . GLY A 1 83 ? -18.139 -11.685 -4.878 1.00 48.28 83 GLY A N 1
ATOM 609 C CA . GLY A 1 83 ? -18.612 -13.059 -4.683 1.00 48.28 83 GLY A CA 1
ATOM 610 C C . GLY A 1 83 ? -17.939 -13.720 -3.465 1.00 48.28 83 GLY A C 1
ATOM 611 O O . GLY A 1 83 ? -17.042 -13.122 -2.868 1.00 48.28 83 GLY A O 1
ATOM 612 N N . PRO A 1 84 ? -18.338 -14.944 -3.062 1.00 41.09 84 PRO A N 1
ATOM 613 C CA . PRO A 1 84 ? -17.636 -15.672 -2.002 1.00 41.09 84 PRO A CA 1
ATOM 614 C C . PRO A 1 84 ? -16.140 -15.790 -2.343 1.00 41.09 84 PRO A C 1
ATOM 616 O O . PRO A 1 84 ? -15.816 -15.872 -3.534 1.00 41.09 84 PRO A O 1
ATOM 619 N N . PRO A 1 85 ? -15.232 -15.795 -1.343 1.00 44.69 85 PRO A N 1
ATOM 620 C CA . PRO A 1 85 ? -13.794 -15.857 -1.580 1.00 44.69 85 PRO A CA 1
ATOM 621 C C . PRO A 1 85 ? -13.480 -17.098 -2.415 1.00 44.69 85 PRO A C 1
ATOM 623 O O . PRO A 1 85 ? -13.522 -18.227 -1.933 1.00 44.69 85 PRO A O 1
ATOM 626 N N . ARG A 1 86 ? -13.215 -16.892 -3.706 1.00 42.81 86 ARG A N 1
ATOM 627 C CA . ARG A 1 86 ? -12.695 -17.940 -4.571 1.00 42.81 86 ARG A CA 1
ATOM 628 C C . ARG A 1 86 ? -11.206 -18.010 -4.298 1.00 42.81 86 ARG A C 1
ATOM 630 O O . ARG A 1 86 ? -10.492 -17.043 -4.549 1.00 42.81 86 ARG A O 1
ATOM 637 N N . ALA A 1 87 ? -10.762 -19.151 -3.783 1.00 38.44 87 ALA A N 1
ATOM 638 C CA . ALA A 1 87 ? -9.370 -19.542 -3.882 1.00 38.44 87 ALA A CA 1
ATOM 639 C C . ALA A 1 87 ? -9.029 -19.580 -5.378 1.00 38.44 87 ALA A C 1
ATOM 641 O O . ALA A 1 87 ? -9.460 -20.483 -6.091 1.00 38.44 87 ALA A O 1
ATOM 642 N N . ASP A 1 88 ? -8.361 -18.543 -5.874 1.00 38.94 88 ASP A N 1
ATOM 643 C CA . ASP A 1 88 ? -7.758 -18.563 -7.199 1.00 38.94 88 ASP A CA 1
ATOM 644 C C . ASP A 1 88 ? -6.415 -19.296 -7.049 1.00 38.94 88 ASP A C 1
ATOM 646 O O . ASP A 1 88 ? -5.521 -18.771 -6.379 1.00 38.94 88 ASP A O 1
ATOM 650 N N . PRO A 1 89 ? -6.243 -20.509 -7.608 1.00 38.94 89 PRO A N 1
ATOM 651 C CA . PRO A 1 89 ? -4.999 -21.268 -7.475 1.00 38.94 89 PRO A CA 1
ATOM 652 C C . PRO A 1 89 ? -3.809 -20.621 -8.217 1.00 38.94 89 PRO A C 1
ATOM 654 O O . PRO A 1 89 ? -2.714 -21.175 -8.199 1.00 38.94 89 PRO A O 1
ATOM 657 N N . GLY A 1 90 ? -4.001 -19.466 -8.876 1.00 39.66 90 GLY A N 1
ATOM 658 C CA . GLY A 1 90 ? -3.021 -18.833 -9.766 1.00 39.66 90 GLY A CA 1
ATOM 659 C C . GLY A 1 90 ? -2.443 -17.472 -9.348 1.00 39.66 90 GLY A C 1
ATOM 660 O O . GLY A 1 90 ? -1.785 -16.835 -10.172 1.00 39.66 90 GLY A O 1
ATOM 661 N N . GLY A 1 91 ? -2.656 -16.977 -8.128 1.00 40.91 91 GLY A N 1
ATOM 662 C CA . GLY A 1 91 ? -1.997 -15.738 -7.691 1.00 40.91 91 GLY A CA 1
ATOM 663 C C . GLY A 1 91 ? -2.778 -14.991 -6.628 1.00 40.91 91 GLY A C 1
ATOM 664 O O . GLY A 1 91 ? -3.714 -14.254 -6.928 1.00 40.91 91 GLY A O 1
ATOM 665 N N . GLU A 1 92 ? -2.357 -15.185 -5.389 1.00 41.75 92 GLU A N 1
ATOM 666 C CA . GLU A 1 92 ? -2.988 -14.678 -4.182 1.00 41.75 92 GLU A CA 1
ATOM 667 C C . GLU A 1 92 ? -3.019 -13.142 -4.150 1.00 41.75 92 GLU A C 1
ATOM 669 O O . GLU A 1 92 ? -2.026 -12.460 -3.891 1.00 41.75 92 GLU A O 1
ATOM 674 N N . LEU A 1 93 ? -4.195 -12.585 -4.433 1.00 45.12 93 LEU A N 1
ATOM 675 C CA . LEU A 1 93 ? -4.554 -11.231 -4.040 1.00 45.12 93 LEU A CA 1
ATOM 676 C C . LEU A 1 93 ? -5.346 -11.371 -2.737 1.00 45.12 93 LEU A C 1
ATOM 678 O O . LEU A 1 93 ? -6.574 -11.471 -2.751 1.00 45.12 93 LEU A O 1
ATOM 682 N N . ALA A 1 94 ? -4.625 -11.493 -1.620 1.00 42.09 94 ALA A N 1
ATOM 683 C CA . ALA A 1 94 ? -5.222 -11.710 -0.311 1.00 42.09 94 ALA A CA 1
ATOM 684 C C . ALA A 1 94 ? -6.099 -10.508 0.058 1.00 42.09 94 ALA A C 1
ATOM 686 O O . ALA A 1 94 ? -5.654 -9.369 0.244 1.00 42.09 94 ALA A O 1
ATOM 687 N N . LEU A 1 95 ? -7.395 -10.779 0.123 1.00 46.22 95 LEU A N 1
ATOM 688 C CA . LEU A 1 95 ? -8.431 -9.803 0.371 1.00 46.22 95 LEU A CA 1
ATOM 689 C C . LEU A 1 95 ? -8.775 -9.867 1.858 1.00 46.22 95 LEU A C 1
ATOM 691 O O . LEU A 1 95 ? -9.587 -10.683 2.276 1.00 46.22 95 LEU A O 1
ATOM 695 N N . SER A 1 96 ? -8.166 -8.957 2.625 1.00 38.50 96 SER A N 1
ATOM 696 C CA . SER A 1 96 ? -8.377 -8.735 4.063 1.00 38.50 96 SER A CA 1
ATOM 697 C C . SER A 1 96 ? -7.749 -9.777 4.999 1.00 38.50 96 SER A C 1
ATOM 699 O O . SER A 1 96 ? -8.416 -10.717 5.417 1.00 38.50 96 SER A O 1
ATOM 701 N N . ALA A 1 97 ? -6.524 -9.509 5.456 1.00 33.41 97 ALA A N 1
ATOM 702 C CA . ALA A 1 97 ? -5.973 -10.102 6.677 1.00 33.41 97 ALA A CA 1
ATOM 703 C C . ALA A 1 97 ? -5.777 -9.014 7.757 1.00 33.41 97 ALA A C 1
ATOM 705 O O . ALA A 1 97 ? -5.511 -7.856 7.405 1.00 33.41 97 ALA A O 1
ATOM 706 N N . PRO A 1 98 ? -5.912 -9.337 9.062 1.00 34.41 98 PRO A N 1
ATOM 707 C CA . PRO A 1 98 ? -5.312 -8.521 10.114 1.00 34.41 98 PRO A CA 1
ATOM 708 C C . PRO A 1 98 ? -3.808 -8.401 9.835 1.00 34.41 98 PRO A C 1
ATOM 710 O O . PRO A 1 98 ? -3.190 -9.344 9.356 1.00 34.41 98 PRO A O 1
ATOM 713 N N . VAL A 1 99 ? -3.260 -7.205 10.049 1.00 40.44 99 VAL A N 1
ATOM 714 C CA . VAL A 1 99 ? -1.896 -6.817 9.662 1.00 40.44 99 VAL A CA 1
ATOM 715 C C . VAL A 1 99 ? -0.871 -7.803 10.232 1.00 40.44 99 VAL A C 1
ATOM 717 O O . VAL A 1 99 ? -0.521 -7.720 11.406 1.00 40.44 99 VAL A O 1
ATOM 720 N N . GLU A 1 100 ? -0.382 -8.714 9.395 1.00 36.81 100 GLU A N 1
ATOM 721 C CA . GLU A 1 100 ? 0.824 -9.490 9.667 1.00 36.81 100 GLU A CA 1
ATOM 722 C C . GLU A 1 100 ? 2.050 -8.732 9.155 1.00 36.81 100 GLU A C 1
ATOM 724 O O . GLU A 1 100 ? 2.008 -7.997 8.165 1.00 36.81 100 GLU A O 1
ATOM 729 N N . LEU A 1 101 ? 3.147 -8.872 9.895 1.00 39.12 101 LEU A N 1
ATOM 730 C CA . LEU A 1 101 ? 4.438 -8.288 9.571 1.00 39.12 101 LEU A CA 1
ATOM 731 C C . LEU A 1 101 ? 5.011 -9.042 8.361 1.00 39.12 101 LEU A C 1
ATOM 733 O O . LEU A 1 101 ? 5.573 -10.120 8.525 1.00 39.12 101 LEU A O 1
ATOM 737 N N . LEU A 1 102 ? 4.848 -8.507 7.151 1.00 41.44 102 LEU A N 1
ATOM 738 C CA . LEU A 1 102 ? 5.334 -9.160 5.935 1.00 41.44 102 LEU A CA 1
ATOM 739 C C . LEU A 1 102 ? 6.666 -8.533 5.477 1.00 41.44 102 LEU A C 1
ATOM 741 O O . LEU A 1 102 ? 6.722 -7.336 5.165 1.00 41.44 102 LEU A O 1
ATOM 745 N N . PRO A 1 103 ? 7.780 -9.289 5.492 1.00 34.38 103 PRO A N 1
ATOM 746 C CA . PRO A 1 103 ? 9.058 -8.802 5.004 1.00 34.38 103 PRO A CA 1
ATOM 747 C C . PRO A 1 103 ? 9.161 -8.978 3.484 1.00 34.38 103 PRO A C 1
ATOM 749 O O . PRO A 1 103 ? 9.259 -10.093 2.983 1.00 34.38 103 PRO A O 1
ATOM 752 N N . GLY A 1 104 ? 9.255 -7.857 2.767 1.00 41.28 104 GLY A N 1
ATOM 753 C CA . GLY A 1 104 ? 9.722 -7.819 1.380 1.00 41.28 104 GLY A CA 1
ATOM 754 C C . GLY A 1 104 ? 8.642 -7.520 0.342 1.00 41.28 104 GLY A C 1
ATOM 755 O O . GLY A 1 104 ? 7.899 -8.393 -0.074 1.00 41.28 104 GLY A O 1
ATOM 756 N N . LEU A 1 105 ? 8.676 -6.284 -0.169 1.00 50.72 105 LEU A N 1
ATOM 757 C CA . LEU A 1 105 ? 8.109 -5.882 -1.462 1.00 50.72 105 LEU A CA 1
ATOM 758 C C . LEU A 1 105 ? 6.599 -6.127 -1.659 1.00 50.72 105 LEU A C 1
ATOM 760 O O . LEU A 1 105 ? 6.154 -6.434 -2.764 1.00 50.72 105 LEU A O 1
ATOM 764 N N . ASP A 1 106 ? 5.805 -5.912 -0.615 1.00 57.69 106 ASP A N 1
ATOM 765 C CA . ASP A 1 106 ? 4.351 -5.987 -0.726 1.00 57.69 106 ASP A CA 1
ATOM 766 C C . ASP A 1 106 ? 3.747 -4.686 -1.241 1.00 57.69 106 ASP A C 1
ATOM 768 O O . ASP A 1 106 ? 4.049 -3.580 -0.774 1.00 57.69 106 ASP A O 1
ATOM 772 N N . VAL A 1 107 ? 2.849 -4.828 -2.215 1.00 54.47 107 VAL A N 1
ATOM 773 C CA . VAL A 1 107 ? 2.098 -3.706 -2.771 1.00 54.47 107 VAL A CA 1
ATOM 774 C C . VAL A 1 107 ? 0.785 -3.590 -2.008 1.00 54.47 107 VAL A C 1
ATOM 776 O O . VAL A 1 107 ? 0.008 -4.542 -1.950 1.00 54.47 107 VAL A O 1
ATOM 779 N N . ARG A 1 108 ? 0.526 -2.421 -1.417 1.00 67.19 108 ARG A N 1
ATOM 780 C CA . ARG A 1 108 ? -0.592 -2.165 -0.507 1.00 67.19 108 ARG A CA 1
ATOM 781 C C . ARG A 1 108 ? -1.519 -1.053 -0.978 1.00 67.19 108 ARG A C 1
ATOM 783 O O . ARG A 1 108 ? -1.086 0.027 -1.370 1.00 67.19 108 ARG A O 1
ATOM 790 N N . HIS A 1 109 ? -2.816 -1.324 -0.910 1.00 67.25 109 HIS A N 1
ATOM 791 C CA . HIS A 1 109 ? -3.897 -0.342 -1.007 1.00 67.25 109 HIS A CA 1
ATOM 792 C C . HIS A 1 109 ? -4.575 -0.242 0.352 1.00 67.25 109 HIS A C 1
ATOM 794 O O . HIS A 1 109 ? -4.735 -1.258 1.024 1.00 67.25 109 HIS A O 1
ATOM 800 N N . ALA A 1 110 ? -4.991 0.959 0.746 1.00 68.00 110 ALA A N 1
ATOM 801 C CA . ALA A 1 110 ? -5.662 1.170 2.019 1.00 68.00 110 ALA A CA 1
ATOM 802 C C . ALA A 1 110 ? -6.887 2.077 1.849 1.00 68.00 110 ALA A C 1
ATOM 804 O O . ALA A 1 110 ? -6.771 3.182 1.317 1.00 68.00 110 ALA A O 1
ATOM 805 N N . GLU A 1 111 ? -8.036 1.620 2.336 1.00 73.00 111 GLU A N 1
ATOM 806 C CA . GLU A 1 111 ? -9.310 2.347 2.330 1.00 73.00 111 GLU A CA 1
ATOM 807 C C . GLU A 1 111 ? -9.766 2.606 3.769 1.00 73.00 111 GLU A C 1
ATOM 809 O O . GLU A 1 111 ? -9.921 1.658 4.541 1.00 73.00 111 GLU A O 1
ATOM 814 N N . SER A 1 112 ? -10.012 3.869 4.120 1.00 71.50 112 SER A N 1
ATOM 815 C CA . SER A 1 112 ? -10.557 4.256 5.426 1.00 71.50 112 SER A CA 1
ATOM 816 C C . SER A 1 112 ? -12.071 4.056 5.469 1.00 71.50 112 SER A C 1
ATOM 818 O O . SER A 1 112 ? -12.791 4.435 4.545 1.00 71.50 112 SER A O 1
ATOM 820 N N . ARG A 1 113 ? -12.568 3.470 6.556 1.00 65.12 113 ARG A N 1
ATOM 821 C CA . ARG A 1 113 ? -13.984 3.163 6.779 1.00 65.12 113 ARG A CA 1
ATOM 822 C C . ARG A 1 113 ? -14.463 3.766 8.090 1.00 65.12 113 ARG A C 1
ATOM 824 O O . ARG A 1 113 ? -13.665 3.986 9.005 1.00 65.12 113 ARG A O 1
ATOM 831 N N . GLU A 1 114 ? -15.771 3.985 8.165 1.00 69.19 114 GLU A N 1
ATOM 832 C CA . GLU A 1 114 ? -16.440 4.366 9.406 1.00 69.19 114 GLU A CA 1
ATOM 833 C C . GLU A 1 114 ? -16.100 3.368 10.531 1.00 69.19 114 GLU A C 1
ATOM 835 O O . GLU A 1 114 ? -15.936 2.165 10.270 1.00 69.19 114 GLU A O 1
ATOM 840 N N . PRO A 1 115 ? -15.960 3.838 11.781 1.00 64.94 115 PRO A N 1
ATOM 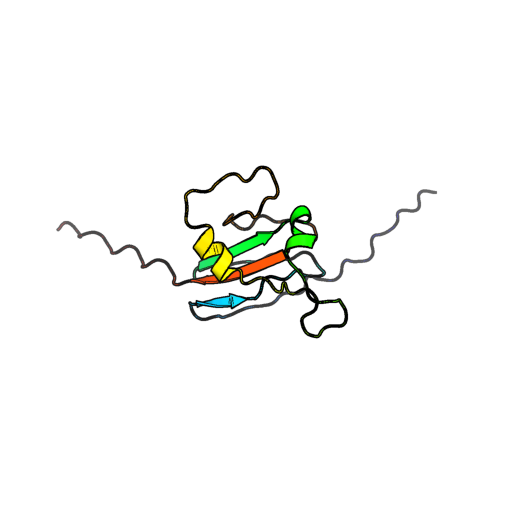841 C CA . PRO A 1 115 ? -15.936 2.946 12.930 1.00 64.94 115 PRO A CA 1
ATOM 842 C C . PRO A 1 115 ? -17.250 2.151 13.006 1.00 64.94 115 PRO A C 1
ATOM 844 O O . PRO A 1 115 ? -18.295 2.617 12.554 1.00 64.94 115 PRO A O 1
ATOM 847 N N . GLU A 1 116 ? -17.203 0.942 13.574 1.00 68.56 116 GLU A N 1
ATOM 848 C CA . GLU A 1 116 ? -18.441 0.257 13.971 1.00 68.56 116 GLU A CA 1
ATOM 849 C C . GLU A 1 116 ? -19.243 1.180 14.903 1.00 68.56 116 GLU A C 1
ATOM 851 O O . GLU A 1 116 ? -18.636 1.855 15.747 1.00 68.56 116 GLU A O 1
ATOM 856 N N . PRO A 1 117 ? -20.579 1.226 14.774 1.00 65.88 117 PRO A N 1
ATOM 857 C CA . PRO A 1 117 ? -21.395 1.888 15.774 1.00 65.88 117 PRO A CA 1
ATOM 858 C C . PRO A 1 117 ? -21.130 1.234 17.132 1.00 65.88 117 PRO A C 1
ATOM 860 O O . PRO A 1 117 ? -21.038 0.009 17.235 1.00 65.88 117 PRO A O 1
ATOM 863 N N . SER A 1 118 ? -20.990 2.049 18.179 1.00 70.69 118 SER A N 1
ATOM 864 C CA . SER A 1 118 ? -20.855 1.525 19.536 1.00 70.69 118 SER A CA 1
ATOM 865 C C . SER A 1 118 ? -22.021 0.580 19.840 1.00 70.69 118 SER A C 1
ATOM 867 O O . SER A 1 118 ? -23.160 0.912 19.487 1.00 70.69 118 SER A O 1
ATOM 869 N N . PRO A 1 119 ? -21.777 -0.566 20.503 1.00 69.62 119 PRO A N 1
ATOM 870 C CA . PRO A 1 119 ? -22.864 -1.411 20.967 1.00 69.62 119 PRO A CA 1
ATOM 871 C C . PRO A 1 119 ? -23.790 -0.559 21.839 1.00 69.62 119 PRO A C 1
ATOM 873 O O . PRO A 1 119 ? -23.344 0.091 22.788 1.00 69.62 119 PRO A O 1
ATOM 876 N N . GLN A 1 120 ? -25.068 -0.509 21.466 1.00 73.19 120 GLN A N 1
ATOM 877 C CA . GLN A 1 120 ? -26.081 0.165 22.269 1.00 73.19 120 GLN A CA 1
ATOM 878 C C . GLN A 1 120 ? -26.144 -0.542 23.630 1.00 73.19 120 GLN A C 1
ATOM 880 O O . GLN A 1 120 ? -26.144 -1.778 23.657 1.00 73.19 120 GLN A O 1
ATOM 885 N N . PRO A 1 121 ? -26.175 0.191 24.756 1.00 71.69 121 PRO A N 1
ATOM 886 C CA . PRO A 1 121 ? -26.391 -0.440 26.047 1.00 71.69 121 PRO A CA 1
ATOM 887 C C . PRO A 1 121 ? -27.720 -1.202 25.998 1.00 71.69 121 PRO A C 1
ATOM 889 O O . PRO A 1 121 ? -28.743 -0.658 25.577 1.00 71.69 121 PRO A O 1
ATOM 892 N N . GLY A 1 122 ? -27.686 -2.482 26.375 1.00 75.50 122 GLY A N 1
ATOM 893 C CA . GLY A 1 122 ? -28.892 -3.301 26.475 1.00 75.50 122 GLY A CA 1
ATOM 894 C C . GLY A 1 122 ? -29.893 -2.693 27.465 1.00 75.50 122 GLY A C 1
ATOM 895 O O . GLY A 1 122 ? -29.499 -1.890 28.317 1.00 75.50 122 GLY A O 1
ATOM 896 N N . PRO A 1 123 ? -31.186 -3.048 27.369 1.00 71.69 123 PRO A N 1
ATOM 897 C CA . PRO A 1 123 ? -32.193 -2.540 28.291 1.00 71.69 123 PRO A CA 1
ATOM 898 C C . PRO A 1 123 ? -31.781 -2.860 29.730 1.00 71.69 123 PRO A C 1
ATOM 900 O O . PRO A 1 123 ? -31.527 -4.014 30.074 1.00 71.69 123 PRO A O 1
ATOM 903 N N . THR A 1 124 ? -31.691 -1.832 30.572 1.00 71.94 124 THR A N 1
ATOM 904 C CA . THR A 1 124 ? -31.499 -2.010 32.008 1.00 71.94 124 THR A CA 1
ATOM 905 C C . THR A 1 124 ? -32.794 -2.554 32.597 1.00 71.94 124 THR A C 1
ATOM 907 O O . THR A 1 124 ? -33.796 -1.845 32.693 1.00 71.94 124 THR A O 1
ATOM 910 N N . SER A 1 125 ? -32.791 -3.834 32.966 1.00 71.00 125 SER A N 1
ATOM 911 C CA . SER A 1 125 ? -33.853 -4.420 33.782 1.00 71.00 125 SER A CA 1
ATOM 912 C C . SER A 1 125 ? -33.919 -3.654 35.109 1.00 71.00 125 SER A C 1
ATOM 914 O O . SER A 1 125 ? -32.918 -3.590 35.824 1.00 71.00 125 SER A O 1
ATOM 916 N N . ARG A 1 126 ? -35.062 -3.019 35.383 1.00 66.88 126 ARG A N 1
ATOM 917 C CA . ARG A 1 126 ? -35.389 -2.420 36.686 1.00 66.88 126 ARG A CA 1
ATOM 918 C C . ARG A 1 126 ? -35.926 -3.471 37.642 1.00 66.88 126 ARG A C 1
ATOM 920 O O . ARG A 1 126 ? -36.613 -4.392 37.149 1.00 66.88 126 ARG A O 1
#

Secondary structure (DSSP, 8-state):
------PPPPPPPPP------TT-EEEEEE-SS-------SSEEEEEEE-GGGGGGS-BPPTTSTTTTBB-S-HHHHHHHT-SS----TT----B--------S--EEEEEEEPPPPPPPPPP---

Foldseek 3Di:
DDPPPPDDDDDPDDDDDDDDDAFDKDFWFWDPAFDDDDDPDADKWKWKFDPLCVVVQCADDCPDPRGRGGPDPVVVVVVVCPDDDDPPVRGDRDGDDDDDRDPDTITMMMGTHGHDDDPDPDDDDD